Protein AF-A0A354T9B7-F1 (afdb_monomer_lite)

Foldseek 3Di:
DVVDPPPDPPPDCDPVNDLVQLVVLQVVLCVVVPPDDDDPVQCPDCSHSLDQDPDDLVVRVSNDDPVVSVVSVVVVVVVVVCQVPDPPRDDDDDDDDFDPDADFDFDADVPPPVRGDDTDALADDPVQDDGDHQDPTNCPVVRVVSVVPD

Secondary structure (DSSP, 8-state):
-TTS----TTS---TTTS-HHHHHHHHHHHHHSTT----HHHHTSTTSTTPPPS--HHHHGGGS-HHHHHHHHHHHHHHHHHHHH-TTSPPP-PPP---SS----EEEGGG-TTSEEEE--SB--TTTS---B--STTSHHHHHHHHH--

pLDDT: mean 84.7, std 12.65, range [42.5, 96.75]

Sequence (150 aa):
LEKYPEEVFGQLLDAKDLNPFIVHRFVAWLEKHPGVELNEAVLKQPDSPAFVPDEHIANIEMYFPTGVTTELWKSQGDVDRFLIKNSTATSHATVLVDRPLPSTPRVFNRGNPLTKGDAVPRQFLSLFGPQKPFTKGSGRLELAQAIIDP

Radius of gyration: 20.92 Å; chains: 1; bounding box: 36×57×50 Å

Structure (mmCIF, N/CA/C/O backbone):
data_AF-A0A354T9B7-F1
#
_entry.id   AF-A0A354T9B7-F1
#
loop_
_atom_site.group_PDB
_atom_site.id
_atom_site.type_symbol
_atom_site.label_atom_id
_atom_site.label_alt_id
_atom_site.label_comp_id
_atom_site.label_asym_id
_atom_site.label_entity_id
_atom_site.label_seq_id
_atom_site.pdbx_PDB_ins_code
_atom_site.Cartn_x
_atom_site.Cartn_y
_atom_site.Cartn_z
_atom_site.occupancy
_atom_site.B_iso_or_equiv
_atom_site.auth_seq_id
_atom_site.auth_comp_id
_atom_site.auth_asym_id
_atom_site.auth_atom_id
_atom_site.pdbx_PDB_model_num
ATOM 1 N N . LEU A 1 1 ? -1.075 31.903 -14.302 1.00 44.28 1 LEU A N 1
ATOM 2 C CA . LEU A 1 1 ? -0.705 31.134 -15.511 1.00 44.28 1 LEU A CA 1
ATOM 3 C C . LEU A 1 1 ? 0.797 31.212 -15.802 1.00 44.28 1 LEU A C 1
ATOM 5 O O . LEU A 1 1 ? 1.343 30.204 -16.195 1.00 44.28 1 LEU A O 1
ATOM 9 N N . GLU A 1 2 ? 1.503 32.303 -15.474 1.00 42.50 2 GLU A N 1
ATOM 10 C CA . GLU A 1 2 ? 2.982 3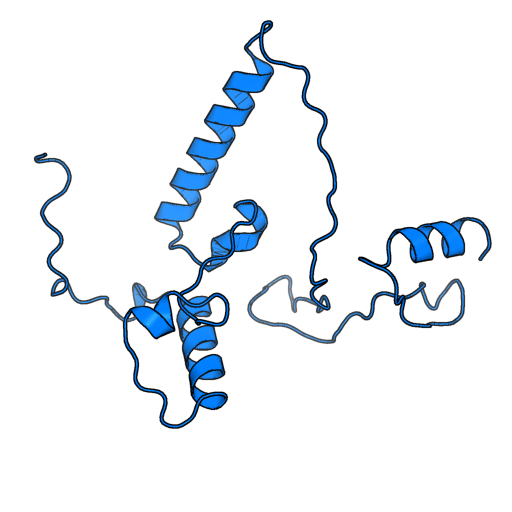2.383 -15.592 1.00 42.50 2 GLU A CA 1
ATOM 11 C C . GLU A 1 2 ? 3.787 31.475 -14.638 1.00 42.50 2 GLU A C 1
ATOM 13 O O . GLU A 1 2 ? 4.983 31.292 -14.828 1.00 42.50 2 GLU A O 1
ATOM 18 N N . LYS A 1 3 ? 3.164 30.904 -13.596 1.00 47.47 3 LYS A N 1
ATOM 19 C CA . LYS A 1 3 ? 3.863 30.091 -12.581 1.00 47.47 3 LYS A CA 1
ATOM 20 C C . LYS A 1 3 ? 4.163 28.651 -13.035 1.00 47.47 3 LYS A C 1
ATOM 22 O O . LYS A 1 3 ? 4.945 27.973 -12.380 1.00 47.47 3 LYS A O 1
ATOM 27 N N . TYR A 1 4 ? 3.559 28.199 -14.133 1.00 46.22 4 TYR A N 1
ATOM 28 C CA . TYR A 1 4 ? 3.755 26.860 -14.687 1.00 46.22 4 TYR A CA 1
ATOM 29 C C . TYR A 1 4 ? 3.890 27.003 -16.206 1.00 46.22 4 TYR A C 1
ATOM 31 O O . TYR A 1 4 ? 2.864 27.164 -16.871 1.00 46.22 4 TYR A O 1
ATOM 39 N N . PRO A 1 5 ? 5.116 27.058 -16.761 1.00 48.00 5 PRO A N 1
ATOM 40 C CA . PRO A 1 5 ? 5.281 27.044 -18.210 1.00 48.00 5 PRO A CA 1
ATOM 41 C C . PRO A 1 5 ? 4.629 25.776 -18.771 1.00 48.00 5 PRO A C 1
ATOM 43 O O . PRO A 1 5 ? 4.618 24.747 -18.099 1.00 48.00 5 PRO A O 1
ATOM 46 N N . GLU A 1 6 ? 4.052 25.857 -19.971 1.00 50.72 6 GLU A N 1
ATOM 47 C CA . GLU A 1 6 ? 3.506 24.690 -20.666 1.00 50.72 6 GLU A CA 1
ATOM 48 C C . GLU A 1 6 ? 4.625 23.652 -20.840 1.00 50.72 6 GLU A C 1
ATOM 50 O O . GLU A 1 6 ? 5.497 23.790 -21.700 1.00 50.72 6 GLU A O 1
ATOM 55 N N . GLU A 1 7 ? 4.653 22.642 -19.970 1.00 47.41 7 GLU A N 1
ATOM 56 C CA . GLU A 1 7 ? 5.591 21.530 -20.060 1.00 47.41 7 GLU A CA 1
ATOM 57 C C . GLU A 1 7 ? 5.244 20.720 -21.313 1.00 47.41 7 GLU A C 1
ATOM 59 O O . GLU A 1 7 ? 4.337 19.889 -21.337 1.00 47.41 7 GLU A O 1
ATOM 64 N N . VAL A 1 8 ? 5.950 21.001 -22.406 1.00 45.56 8 VAL A N 1
ATOM 65 C CA . VAL A 1 8 ? 5.926 20.158 -23.599 1.00 45.56 8 VAL A CA 1
ATOM 66 C C . VAL A 1 8 ? 6.660 18.859 -23.256 1.00 45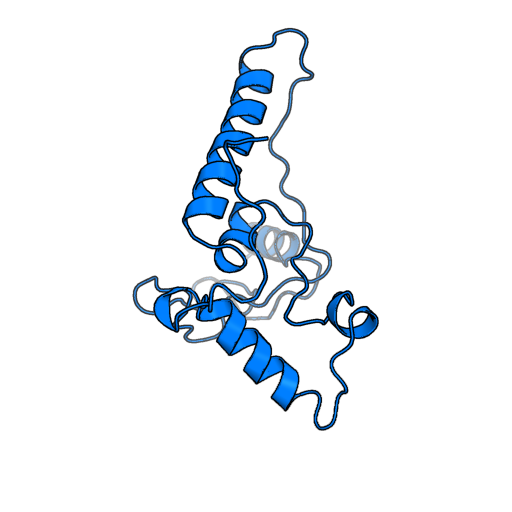.56 8 VAL A C 1
ATOM 68 O O . VAL A 1 8 ? 7.778 18.903 -22.744 1.00 45.56 8 VAL A O 1
ATOM 71 N N . PHE A 1 9 ? 6.078 17.709 -23.617 1.00 48.00 9 PHE A N 1
ATOM 72 C CA . PHE A 1 9 ? 6.617 16.342 -23.443 1.00 48.00 9 PHE A CA 1
ATOM 73 C C . PHE A 1 9 ? 8.086 16.132 -23.891 1.00 48.00 9 PHE A C 1
ATOM 75 O O . PHE A 1 9 ? 8.671 15.090 -23.612 1.00 48.00 9 PHE A O 1
ATOM 82 N N . GLY A 1 10 ? 8.679 17.092 -24.611 1.00 44.31 10 GLY A N 1
ATOM 83 C CA . GLY A 1 10 ? 10.069 17.087 -25.071 1.00 44.31 10 GLY A CA 1
ATOM 84 C C . GLY A 1 10 ? 11.103 17.614 -24.067 1.00 44.31 10 GLY A C 1
ATOM 85 O O . GLY A 1 10 ? 12.291 17.595 -24.387 1.00 44.31 10 GLY A O 1
ATOM 86 N N . GLN A 1 11 ? 10.708 18.065 -22.871 1.00 53.16 11 GLN A N 1
ATOM 87 C CA . GLN A 1 11 ? 11.643 18.233 -21.750 1.00 53.16 11 GLN A CA 1
ATOM 88 C C . GLN A 1 11 ? 11.976 16.841 -21.209 1.00 53.16 11 GLN A C 1
ATOM 90 O O . GLN A 1 11 ? 11.351 16.336 -20.284 1.00 53.16 11 GLN A O 1
ATOM 95 N N . LEU A 1 12 ? 12.884 16.188 -21.931 1.00 49.03 12 LEU A N 1
ATOM 96 C CA . LEU A 1 12 ? 13.307 14.805 -21.769 1.00 49.03 12 LEU A CA 1
ATOM 97 C C . LEU A 1 12 ? 13.485 14.453 -20.291 1.00 49.03 12 LEU A C 1
ATOM 99 O O . LEU A 1 12 ? 14.348 15.008 -19.620 1.00 49.03 12 LEU A O 1
ATOM 103 N N . LEU A 1 13 ? 12.667 13.508 -19.825 1.00 58.81 13 LEU A N 1
ATOM 104 C CA . LEU A 1 13 ? 12.896 12.768 -18.593 1.00 58.81 13 LEU A CA 1
ATOM 105 C C . LEU A 1 13 ? 14.332 12.233 -18.643 1.00 58.81 13 LEU A C 1
ATOM 107 O O . LEU A 1 13 ? 14.633 11.337 -19.440 1.00 58.81 13 LEU A O 1
ATOM 111 N N . ASP A 1 14 ? 15.230 12.777 -17.827 1.00 64.00 14 ASP A N 1
ATOM 112 C CA . ASP A 1 14 ? 16.537 12.166 -17.646 1.00 64.00 14 ASP A CA 1
ATOM 113 C C . ASP A 1 14 ? 16.331 10.819 -16.937 1.00 64.00 14 ASP A C 1
ATOM 115 O O . ASP A 1 14 ? 15.353 10.608 -16.218 1.00 64.00 14 ASP A O 1
ATOM 119 N N . ALA A 1 15 ? 17.281 9.888 -17.057 1.00 64.75 15 ALA A N 1
ATOM 120 C CA . ALA A 1 15 ? 17.192 8.603 -16.349 1.00 64.75 15 ALA A CA 1
ATOM 121 C C . ALA A 1 15 ? 16.995 8.765 -14.823 1.00 64.75 15 ALA A C 1
ATOM 123 O O . ALA A 1 15 ? 16.446 7.880 -14.172 1.00 64.75 15 ALA A O 1
ATOM 124 N N . LYS A 1 16 ? 17.421 9.904 -14.262 1.00 69.62 16 LYS A N 1
ATOM 125 C CA . LYS A 1 16 ? 17.236 10.283 -12.853 1.00 69.62 16 LYS A CA 1
ATOM 126 C C . LYS A 1 16 ? 15.786 10.657 -12.497 1.00 69.62 16 LYS A C 1
ATOM 128 O O . LYS A 1 16 ? 15.431 10.597 -11.325 1.00 69.62 16 LYS A O 1
ATOM 133 N N . ASP A 1 17 ? 14.978 11.038 -13.486 1.00 67.25 17 ASP A N 1
ATOM 134 C CA . ASP A 1 17 ? 13.579 11.451 -13.325 1.00 67.25 17 ASP A CA 1
ATOM 135 C C . ASP A 1 17 ? 12.625 10.246 -13.409 1.00 67.25 17 ASP A C 1
ATOM 137 O O . ASP A 1 17 ? 11.454 10.330 -13.033 1.00 67.25 17 ASP A O 1
ATOM 141 N N . LEU A 1 18 ? 13.127 9.089 -13.860 1.00 74.81 18 LEU A N 1
ATOM 142 C CA . LEU A 1 18 ? 12.383 7.837 -13.871 1.00 74.81 18 LEU A CA 1
ATOM 143 C C . LEU A 1 18 ? 12.272 7.261 -12.459 1.00 74.81 18 LEU A C 1
ATOM 145 O O . LEU A 1 18 ? 13.268 6.968 -11.801 1.00 74.81 18 LEU A O 1
ATOM 149 N N . ASN A 1 19 ? 11.041 7.004 -12.022 1.00 79.31 19 ASN A N 1
ATOM 150 C CA . ASN A 1 19 ? 10.787 6.271 -10.789 1.00 79.31 19 ASN A CA 1
ATOM 151 C C . ASN A 1 19 ? 11.099 4.770 -10.996 1.00 79.31 19 ASN A C 1
ATOM 153 O O . ASN A 1 19 ? 10.372 4.102 -11.744 1.00 79.31 19 ASN A O 1
ATOM 157 N N . PRO A 1 20 ? 12.114 4.194 -10.315 1.00 80.56 20 PRO A N 1
ATOM 158 C CA . PRO A 1 20 ? 12.514 2.802 -10.528 1.00 80.56 20 PRO A CA 1
ATOM 159 C C . PRO A 1 20 ? 11.394 1.800 -10.239 1.00 80.56 20 PRO A C 1
ATOM 161 O O . PRO A 1 20 ? 11.297 0.771 -10.906 1.00 80.56 20 PRO A O 1
ATOM 164 N N . PHE A 1 21 ? 10.517 2.099 -9.275 1.00 82.50 21 PHE A N 1
ATOM 165 C CA . PHE A 1 21 ? 9.373 1.246 -8.960 1.00 82.50 21 PHE A CA 1
ATOM 166 C C . PHE A 1 21 ? 8.423 1.124 -10.158 1.00 82.50 21 PHE A C 1
ATOM 168 O O . PHE A 1 21 ? 8.015 0.015 -10.511 1.00 82.50 21 PHE A O 1
ATOM 175 N N . ILE A 1 22 ? 8.121 2.247 -10.816 1.00 85.12 22 ILE A N 1
ATOM 176 C CA . ILE A 1 22 ? 7.270 2.280 -12.010 1.00 85.12 22 ILE A CA 1
ATOM 177 C C . ILE A 1 22 ? 7.947 1.556 -13.174 1.00 85.12 22 ILE A C 1
ATOM 179 O O . ILE A 1 22 ? 7.302 0.734 -13.821 1.00 85.12 22 ILE A O 1
ATOM 183 N N . VAL A 1 23 ? 9.247 1.773 -13.395 1.00 86.19 23 VAL A N 1
ATOM 184 C CA . VAL A 1 23 ? 9.998 1.085 -14.461 1.00 86.19 23 VAL A CA 1
ATOM 185 C C . VAL A 1 23 ? 9.966 -0.432 -14.267 1.00 86.19 23 VAL A C 1
ATOM 187 O O . VAL A 1 23 ? 9.583 -1.162 -15.181 1.00 86.19 23 VAL A O 1
ATOM 190 N N . HIS A 1 24 ? 10.296 -0.927 -13.071 1.00 86.25 24 HIS A N 1
ATOM 191 C CA . HIS A 1 24 ? 10.259 -2.364 -12.786 1.00 86.25 24 HIS A CA 1
ATOM 192 C C . HIS A 1 24 ? 8.851 -2.952 -12.922 1.00 86.25 24 HIS A C 1
ATOM 194 O O . HIS A 1 24 ? 8.697 -4.067 -13.422 1.00 86.25 24 HIS A O 1
ATOM 200 N N . ARG A 1 25 ? 7.817 -2.205 -12.515 1.00 86.88 25 ARG A N 1
A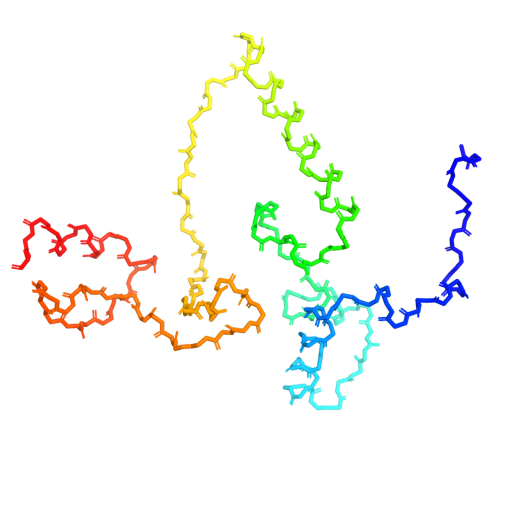TOM 201 C CA . ARG A 1 25 ? 6.418 -2.608 -12.697 1.00 86.88 25 ARG A CA 1
ATOM 202 C C . ARG A 1 25 ? 6.050 -2.710 -14.177 1.00 86.88 25 ARG A C 1
ATOM 204 O O . ARG A 1 25 ? 5.415 -3.689 -14.560 1.00 86.88 25 ARG A O 1
ATOM 211 N N . PHE A 1 26 ? 6.460 -1.741 -14.993 1.00 91.06 26 PHE A N 1
ATOM 212 C CA . PHE A 1 26 ? 6.246 -1.752 -16.440 1.00 91.06 26 PHE A CA 1
ATOM 213 C C . PHE A 1 26 ? 6.923 -2.950 -17.103 1.00 91.06 26 PHE A C 1
ATOM 215 O O . PHE A 1 26 ? 6.265 -3.677 -17.843 1.00 91.06 26 PHE A O 1
ATOM 222 N N . VAL A 1 27 ? 8.197 -3.203 -16.793 1.00 90.19 27 VAL A N 1
ATOM 223 C CA . VAL A 1 27 ? 8.940 -4.356 -17.330 1.00 90.19 27 VAL A CA 1
ATOM 224 C C . VAL A 1 27 ? 8.240 -5.669 -16.970 1.00 90.19 27 VAL A C 1
ATOM 226 O O . VAL A 1 27 ? 7.904 -6.447 -17.859 1.00 90.19 27 VAL A O 1
ATOM 229 N N . ALA A 1 28 ? 7.920 -5.878 -15.689 1.00 90.31 28 ALA A N 1
ATOM 230 C CA . ALA A 1 28 ? 7.242 -7.092 -15.232 1.00 90.31 28 ALA A CA 1
ATOM 231 C C . ALA A 1 28 ? 5.830 -7.260 -15.824 1.00 90.31 28 ALA A C 1
ATOM 233 O O . ALA A 1 28 ? 5.323 -8.379 -15.930 1.00 90.31 28 ALA A O 1
ATOM 234 N N . TRP A 1 29 ? 5.161 -6.158 -16.173 1.00 92.69 29 TRP A N 1
ATOM 235 C CA . TRP A 1 29 ? 3.873 -6.204 -16.855 1.00 92.69 29 TRP A CA 1
ATOM 236 C C . TRP A 1 29 ? 4.029 -6.587 -18.330 1.00 92.69 29 TRP A C 1
ATOM 238 O O . TRP A 1 29 ? 3.297 -7.458 -18.791 1.00 92.69 29 TRP A O 1
ATOM 248 N N . LEU A 1 30 ? 5.008 -6.021 -19.044 1.00 92.81 30 LEU A N 1
ATOM 249 C CA . LEU A 1 30 ? 5.290 -6.360 -20.446 1.00 92.81 30 LEU A CA 1
ATOM 250 C C . LEU A 1 30 ? 5.713 -7.825 -20.616 1.00 92.81 30 LEU A C 1
ATOM 252 O O . LEU A 1 30 ? 5.273 -8.479 -21.558 1.00 92.81 30 LEU A O 1
ATOM 256 N N . GLU A 1 31 ? 6.490 -8.374 -19.679 1.00 93.81 31 GLU A N 1
ATOM 257 C CA . GLU A 1 31 ? 6.850 -9.803 -19.666 1.00 93.81 31 GLU A CA 1
ATOM 258 C C . GLU A 1 31 ? 5.621 -10.724 -19.611 1.00 93.81 31 GLU A C 1
ATOM 260 O O . GLU A 1 31 ? 5.631 -11.818 -20.174 1.00 93.81 31 GLU A O 1
ATOM 265 N N . LYS A 1 32 ? 4.545 -10.281 -18.950 1.00 92.75 32 LYS A N 1
ATOM 266 C CA . LYS A 1 32 ? 3.281 -11.025 -18.848 1.00 92.75 32 LYS A CA 1
ATOM 267 C C . LYS A 1 32 ? 2.341 -10.797 -20.032 1.00 92.75 32 LYS A C 1
ATOM 269 O O . LYS A 1 32 ? 1.407 -11.575 -20.200 1.00 92.75 32 LYS A O 1
ATOM 274 N N . HIS A 1 33 ? 2.585 -9.765 -20.837 1.00 92.94 33 HIS A N 1
ATOM 275 C CA . HIS A 1 33 ? 1.736 -9.360 -21.959 1.00 92.94 33 HIS A CA 1
ATOM 276 C C . HIS A 1 33 ? 2.570 -9.219 -23.245 1.00 92.94 33 HIS A C 1
ATOM 278 O O . HIS A 1 33 ? 2.700 -8.120 -23.792 1.00 92.94 33 HIS A O 1
ATOM 284 N N . PRO A 1 34 ? 3.172 -10.316 -23.743 1.00 93.56 34 PRO A N 1
ATOM 285 C CA . PRO A 1 34 ? 4.009 -10.258 -24.934 1.00 93.56 34 PRO A CA 1
ATOM 286 C C . PRO A 1 34 ? 3.191 -9.822 -26.157 1.00 93.56 34 PRO A C 1
ATOM 288 O O . PRO A 1 34 ? 2.106 -10.341 -26.410 1.00 93.56 34 PRO A O 1
ATOM 291 N N . GLY A 1 35 ? 3.728 -8.875 -26.932 1.00 92.06 35 GLY A N 1
ATOM 292 C CA . GLY A 1 35 ? 3.083 -8.370 -28.150 1.00 92.06 35 GLY A CA 1
ATOM 293 C C . GLY A 1 35 ? 1.904 -7.422 -27.912 1.00 92.06 35 GLY A C 1
ATOM 294 O O . GLY A 1 35 ? 1.195 -7.105 -28.863 1.00 92.06 35 GLY A O 1
ATOM 295 N N . VAL A 1 36 ? 1.686 -6.967 -26.673 1.00 91.94 36 VAL A N 1
ATOM 296 C CA . VAL A 1 36 ? 0.654 -5.969 -26.376 1.00 91.94 36 VAL A CA 1
ATOM 297 C C . VAL A 1 36 ? 0.962 -4.639 -27.064 1.00 91.94 36 VAL A C 1
ATOM 299 O O . VAL A 1 36 ? 2.082 -4.131 -27.008 1.00 91.94 36 VAL A O 1
ATOM 302 N N . GLU A 1 37 ? -0.049 -4.058 -27.701 1.00 92.19 37 GLU A N 1
ATOM 303 C CA . GLU A 1 37 ? 0.026 -2.702 -28.231 1.00 92.19 37 GLU A CA 1
ATOM 304 C C . GLU A 1 37 ? -0.290 -1.700 -27.113 1.00 92.19 37 GLU A C 1
ATOM 306 O O . GLU A 1 37 ? -1.354 -1.747 -26.492 1.00 92.19 37 GLU A O 1
ATOM 311 N N . LEU A 1 38 ? 0.646 -0.789 -26.839 1.00 89.06 38 LEU A N 1
ATOM 312 C CA . LEU A 1 38 ? 0.458 0.253 -25.834 1.00 89.06 38 LEU A CA 1
ATOM 313 C C . LEU A 1 38 ? -0.418 1.370 -26.405 1.00 89.06 38 LEU A C 1
ATOM 315 O O . LEU A 1 38 ? 0.036 2.184 -27.204 1.00 89.06 38 LEU A O 1
ATOM 319 N N . ASN A 1 39 ? -1.667 1.429 -25.951 1.00 91.19 39 ASN A N 1
ATOM 320 C CA . ASN A 1 39 ? -2.585 2.526 -26.237 1.00 91.19 39 ASN A CA 1
ATOM 321 C C . ASN A 1 39 ? -3.229 3.053 -24.945 1.00 91.19 39 ASN A C 1
ATOM 323 O O . ASN A 1 39 ? -3.143 2.438 -23.881 1.00 91.19 39 ASN A O 1
ATOM 327 N N . GLU A 1 40 ? -3.879 4.213 -25.028 1.00 88.75 40 GLU A N 1
ATOM 328 C CA . GLU A 1 40 ? -4.474 4.876 -23.863 1.00 88.75 40 GLU A CA 1
ATOM 329 C C . GLU A 1 40 ? -5.549 4.017 -23.176 1.00 88.75 40 GLU A C 1
ATOM 331 O O . GLU A 1 40 ? -5.646 4.006 -21.949 1.00 88.75 40 GLU A O 1
ATOM 336 N N . ALA A 1 41 ? -6.328 3.258 -23.953 1.00 90.50 41 ALA A N 1
ATOM 337 C CA . ALA A 1 41 ? -7.370 2.388 -23.418 1.00 90.50 41 ALA A CA 1
ATOM 338 C C . ALA A 1 41 ? -6.783 1.252 -22.568 1.00 90.50 41 ALA A C 1
ATOM 340 O O . ALA A 1 41 ? -7.328 0.958 -21.504 1.00 90.50 41 ALA A O 1
ATOM 341 N N . VAL A 1 42 ? -5.666 0.660 -23.005 1.00 90.56 42 VAL A N 1
ATOM 342 C CA . VAL A 1 42 ? -4.903 -0.350 -22.257 1.00 90.56 42 VAL A CA 1
ATOM 343 C C . VAL A 1 42 ? -4.280 0.273 -21.011 1.00 90.56 42 VAL A C 1
ATOM 345 O O . VAL A 1 42 ? -4.413 -0.271 -19.918 1.00 90.56 42 VAL A O 1
ATOM 348 N N . LEU A 1 43 ? -3.660 1.449 -21.138 1.00 89.25 43 LEU A N 1
ATOM 349 C CA . LEU A 1 43 ? -2.979 2.096 -20.015 1.00 89.25 43 LEU A CA 1
ATOM 350 C C . LEU A 1 43 ? -3.927 2.540 -18.890 1.00 89.25 43 LEU A C 1
ATOM 352 O O . LEU A 1 43 ? -3.481 2.656 -17.747 1.00 89.25 43 LEU A O 1
ATOM 356 N N . LYS A 1 44 ? -5.213 2.748 -19.189 1.00 88.50 44 LYS A N 1
ATOM 357 C CA . LYS A 1 44 ? -6.259 3.089 -18.212 1.00 88.50 44 LYS A CA 1
ATOM 358 C C . LYS A 1 44 ? -6.870 1.883 -17.492 1.00 88.50 44 LYS A C 1
ATOM 360 O O . LYS A 1 44 ? -7.633 2.087 -16.549 1.00 88.50 44 LYS A O 1
ATOM 365 N N . GLN A 1 45 ? -6.576 0.652 -17.913 1.00 89.81 45 GLN A N 1
ATOM 366 C CA . GLN A 1 45 ? -7.142 -0.532 -17.262 1.00 89.81 45 GLN A CA 1
ATOM 367 C C . GLN A 1 45 ? -6.558 -0.741 -15.854 1.00 89.81 45 GLN A C 1
ATOM 369 O O . GLN A 1 45 ? -5.389 -0.433 -15.634 1.00 89.81 45 GLN A O 1
ATOM 374 N N . PRO A 1 46 ? -7.318 -1.297 -14.890 1.00 86.38 46 PRO A N 1
ATOM 375 C CA . PRO A 1 46 ? -6.826 -1.525 -13.525 1.00 86.38 46 PRO A CA 1
ATOM 376 C C . PRO A 1 46 ? -5.583 -2.424 -13.410 1.00 86.38 46 PRO A C 1
ATOM 378 O O . PRO A 1 46 ? -4.842 -2.342 -12.429 1.00 86.38 46 PRO A O 1
ATOM 381 N N . ASP A 1 47 ? -5.352 -3.298 -14.389 1.00 84.50 47 ASP A N 1
ATOM 382 C CA . ASP A 1 47 ? -4.191 -4.190 -14.470 1.00 84.50 47 ASP A CA 1
ATOM 383 C C . ASP A 1 47 ? -2.961 -3.533 -15.121 1.00 84.50 47 ASP A C 1
ATOM 385 O O . ASP A 1 47 ? -1.872 -4.111 -15.100 1.00 84.50 47 ASP A O 1
ATOM 389 N N . SER A 1 48 ? -3.112 -2.317 -15.649 1.00 89.88 48 SER A N 1
ATOM 390 C CA . SER A 1 48 ? -2.051 -1.541 -16.281 1.00 89.88 48 SER A CA 1
ATOM 391 C C . SER A 1 48 ? -0.914 -1.199 -15.309 1.00 89.88 48 SER A C 1
ATOM 393 O O . SER A 1 48 ? -1.127 -0.919 -14.117 1.00 89.88 48 SER A O 1
ATOM 395 N N . PRO A 1 49 ? 0.331 -1.125 -15.806 1.00 88.19 49 PRO A N 1
ATOM 396 C CA . PRO A 1 49 ? 1.455 -0.662 -15.013 1.00 88.19 49 PRO A CA 1
ATOM 397 C C . PRO A 1 49 ? 1.396 0.850 -14.732 1.00 88.19 49 PRO A C 1
ATOM 399 O O . PRO A 1 49 ? 2.047 1.293 -13.789 1.00 88.19 49 PRO A O 1
ATOM 402 N N . ALA A 1 50 ? 0.593 1.613 -15.485 1.00 87.88 50 ALA A N 1
ATOM 403 C CA . ALA A 1 50 ? 0.350 3.044 -15.277 1.00 87.88 50 ALA A CA 1
ATOM 404 C C . ALA A 1 50 ? -0.836 3.343 -14.343 1.00 87.88 50 ALA A C 1
ATOM 406 O O . ALA A 1 50 ? -1.031 4.491 -13.946 1.00 87.88 50 ALA A O 1
ATOM 407 N N . PHE A 1 51 ? -1.638 2.334 -13.992 1.00 88.75 51 PHE A N 1
ATOM 408 C CA . PHE A 1 51 ? -2.786 2.524 -13.116 1.00 88.75 51 PHE A CA 1
ATOM 409 C C . PHE A 1 51 ? -2.337 2.744 -11.668 1.00 88.75 51 PHE A C 1
ATOM 411 O O . PHE A 1 51 ? -1.659 1.894 -11.075 1.00 88.75 51 PHE A O 1
ATOM 418 N N . VAL A 1 52 ? -2.741 3.879 -11.094 1.00 88.81 52 VAL A N 1
ATOM 419 C CA . VAL A 1 52 ? -2.585 4.171 -9.667 1.00 88.81 52 VAL A CA 1
ATOM 420 C C . VAL A 1 52 ? -3.868 3.751 -8.948 1.00 88.81 52 VAL A C 1
ATOM 422 O O . VAL A 1 52 ? -4.932 4.274 -9.278 1.00 88.81 52 VAL A O 1
ATOM 425 N N . PRO A 1 53 ? -3.804 2.813 -7.987 1.00 86.75 53 PRO A N 1
ATOM 426 C CA . PRO A 1 53 ? -4.975 2.403 -7.223 1.00 86.75 53 PRO A CA 1
ATOM 427 C C . PRO A 1 53 ? -5.588 3.560 -6.432 1.00 86.75 53 PRO A C 1
ATOM 429 O O . PRO A 1 53 ? -4.862 4.384 -5.877 1.00 86.75 53 PRO A O 1
ATOM 432 N N . ASP A 1 54 ? -6.916 3.561 -6.317 1.00 87.31 54 ASP A N 1
ATOM 433 C CA . ASP A 1 54 ? -7.650 4.437 -5.400 1.00 87.31 54 ASP A CA 1
ATOM 434 C C . ASP A 1 54 ? -7.491 3.928 -3.957 1.00 87.31 54 ASP A C 1
ATOM 436 O O . ASP A 1 54 ? -8.336 3.227 -3.398 1.00 87.31 54 ASP A O 1
ATOM 440 N N . GLU A 1 55 ? -6.317 4.184 -3.385 1.00 86.75 55 GLU A N 1
ATOM 441 C CA . GLU A 1 55 ? -5.962 3.837 -2.014 1.00 86.75 55 GLU A CA 1
ATOM 442 C C . GLU A 1 55 ? -5.415 5.070 -1.283 1.00 86.75 55 GLU A C 1
ATOM 444 O O . GLU A 1 55 ? -4.944 6.031 -1.886 1.00 86.75 55 GLU A O 1
ATOM 449 N N . HIS A 1 56 ? -5.427 5.027 0.051 1.00 88.00 56 HIS A N 1
ATOM 450 C CA . HIS A 1 56 ? -4.815 6.071 0.874 1.00 88.00 56 HIS A CA 1
ATOM 451 C C . HIS A 1 56 ? -3.355 6.331 0.463 1.00 88.00 56 HIS A C 1
ATOM 453 O O . HIS A 1 56 ? -2.620 5.371 0.219 1.00 88.00 56 HIS A O 1
ATOM 459 N N . ILE A 1 57 ? -2.918 7.600 0.476 1.00 90.19 57 ILE A N 1
ATOM 460 C CA . ILE A 1 57 ? -1.585 8.039 0.020 1.00 90.19 57 ILE A CA 1
ATOM 461 C C . ILE A 1 57 ? -0.447 7.159 0.554 1.00 90.19 57 ILE A C 1
ATOM 463 O O . ILE A 1 57 ? 0.395 6.728 -0.225 1.00 90.19 57 ILE A O 1
ATOM 467 N N . ALA A 1 58 ? -0.490 6.783 1.836 1.00 87.94 58 ALA A N 1
ATOM 468 C CA . ALA A 1 58 ? 0.487 5.896 2.483 1.00 87.94 58 ALA A CA 1
ATOM 469 C C . ALA A 1 58 ? 0.710 4.539 1.774 1.00 87.94 58 ALA A C 1
ATOM 471 O O . ALA A 1 58 ? 1.723 3.882 1.996 1.00 87.94 58 ALA A O 1
ATOM 472 N N . ASN A 1 59 ? -0.233 4.092 0.939 1.00 86.62 59 ASN A N 1
ATOM 473 C CA . ASN A 1 59 ? -0.138 2.849 0.173 1.00 86.62 59 ASN A CA 1
ATOM 474 C C . ASN A 1 59 ? 0.306 3.056 -1.284 1.00 86.62 59 ASN A C 1
ATOM 476 O O . ASN A 1 59 ? 0.662 2.082 -1.952 1.00 86.62 59 ASN A O 1
ATOM 480 N N . ILE A 1 60 ? 0.276 4.293 -1.785 1.00 89.31 60 ILE A N 1
ATOM 481 C CA . ILE A 1 60 ? 0.521 4.626 -3.196 1.00 89.31 60 ILE A CA 1
ATOM 482 C C . ILE A 1 60 ? 1.655 5.640 -3.397 1.00 89.31 60 ILE A C 1
ATOM 484 O O . ILE A 1 60 ? 1.890 6.081 -4.516 1.00 89.31 60 ILE A O 1
ATOM 488 N N . GLU A 1 61 ? 2.429 5.960 -2.360 1.00 89.75 61 GLU A N 1
ATOM 489 C CA . GLU A 1 61 ? 3.561 6.898 -2.455 1.00 89.75 61 GLU A CA 1
ATOM 490 C C . GLU A 1 61 ? 4.570 6.520 -3.544 1.00 89.75 61 GLU A C 1
ATOM 492 O O . GLU A 1 61 ? 5.080 7.384 -4.250 1.00 89.75 61 GLU A O 1
ATOM 497 N N . MET A 1 62 ? 4.832 5.219 -3.718 1.00 87.31 62 MET A N 1
ATOM 498 C CA . MET A 1 62 ? 5.795 4.720 -4.708 1.00 87.31 62 MET A CA 1
ATOM 499 C C . MET A 1 62 ? 5.352 4.940 -6.154 1.00 87.31 62 MET A C 1
ATOM 501 O O . MET A 1 62 ? 6.155 4.730 -7.061 1.00 87.31 62 MET A O 1
ATOM 505 N N . TYR A 1 63 ? 4.101 5.341 -6.385 1.00 87.44 63 TYR A N 1
ATOM 506 C CA . TYR A 1 63 ? 3.596 5.646 -7.720 1.00 87.44 63 TYR A CA 1
ATOM 507 C C . TYR A 1 63 ? 3.906 7.080 -8.150 1.00 87.44 63 TYR A C 1
ATOM 509 O O . TYR A 1 63 ? 3.775 7.399 -9.330 1.00 87.44 63 TYR A O 1
ATOM 517 N N . PHE A 1 64 ? 4.350 7.930 -7.225 1.00 87.44 64 PHE A N 1
ATOM 518 C CA . PHE A 1 64 ? 4.563 9.347 -7.473 1.00 87.44 64 PHE A CA 1
ATOM 519 C C . PHE A 1 64 ? 6.022 9.755 -7.236 1.00 87.44 64 PHE A C 1
ATOM 521 O O . PHE A 1 64 ? 6.724 9.139 -6.432 1.00 87.44 64 PHE A O 1
ATOM 528 N N . PRO A 1 65 ? 6.508 10.806 -7.918 1.00 85.12 65 PRO A N 1
ATOM 529 C CA . PRO A 1 65 ? 7.766 11.447 -7.559 1.00 85.12 65 PRO A CA 1
ATOM 530 C C . PRO A 1 65 ? 7.717 12.024 -6.138 1.00 85.12 65 PRO A C 1
ATOM 532 O O . PRO A 1 65 ? 6.676 12.500 -5.686 1.00 85.12 65 PRO A O 1
ATOM 535 N N . THR A 1 66 ? 8.866 12.089 -5.462 1.00 84.94 66 THR A N 1
ATOM 536 C CA . THR A 1 66 ? 8.980 12.587 -4.077 1.00 84.94 66 THR A CA 1
ATOM 537 C C . THR A 1 66 ? 8.349 13.967 -3.863 1.00 84.94 66 THR A C 1
ATOM 539 O O . THR A 1 66 ? 7.712 14.204 -2.834 1.00 84.94 66 THR A O 1
ATOM 542 N N . GLY A 1 67 ? 8.493 14.882 -4.830 1.00 87.12 67 GLY A N 1
ATOM 543 C CA . GLY A 1 67 ? 7.882 16.213 -4.762 1.00 87.12 67 GLY A CA 1
ATOM 544 C C . GLY A 1 67 ? 6.353 16.153 -4.723 1.00 87.12 67 GLY A C 1
ATOM 545 O O . GLY A 1 67 ? 5.735 16.805 -3.888 1.00 87.12 67 GLY A O 1
ATOM 546 N N . VAL A 1 68 ? 5.750 15.295 -5.549 1.00 89.75 68 VAL A N 1
ATOM 547 C CA . VAL A 1 68 ? 4.297 15.072 -5.570 1.00 89.75 68 VAL A CA 1
ATOM 548 C C . VAL A 1 68 ? 3.837 14.436 -4.260 1.00 89.75 68 VAL A C 1
ATOM 550 O O . VAL A 1 68 ? 2.902 14.936 -3.643 1.00 89.75 68 VAL A O 1
ATOM 553 N N . THR A 1 69 ? 4.533 13.403 -3.774 1.00 91.06 69 THR A N 1
ATOM 554 C CA . THR A 1 69 ? 4.231 12.763 -2.480 1.00 91.06 69 THR A CA 1
ATOM 555 C C . THR A 1 69 ? 4.269 13.764 -1.322 1.00 91.06 69 THR A C 1
ATOM 557 O O . THR A 1 69 ? 3.416 13.722 -0.438 1.00 91.06 69 THR A O 1
ATOM 560 N N . THR A 1 70 ? 5.210 14.712 -1.345 1.00 93.81 70 THR A N 1
ATOM 561 C CA . THR A 1 70 ? 5.305 15.780 -0.337 1.00 93.81 70 THR A CA 1
ATOM 562 C C . THR A 1 70 ? 4.070 16.683 -0.348 1.00 93.81 70 THR A C 1
ATOM 564 O O . THR A 1 70 ? 3.508 16.969 0.710 1.00 93.81 70 THR A O 1
ATOM 567 N N . GLU A 1 71 ? 3.623 17.121 -1.526 1.00 95.00 71 GLU A N 1
ATOM 568 C CA . GLU A 1 71 ? 2.432 17.971 -1.649 1.00 95.00 71 GLU A CA 1
ATOM 569 C C . GLU A 1 71 ? 1.135 17.216 -1.324 1.00 95.00 71 GLU A C 1
ATOM 571 O O . GLU A 1 71 ? 0.236 17.769 -0.684 1.00 95.00 71 GLU A O 1
ATOM 576 N N . LEU A 1 72 ? 1.046 15.933 -1.683 1.00 94.50 72 LEU A N 1
ATOM 577 C CA . LEU A 1 72 ? -0.087 15.084 -1.316 1.00 94.50 72 LEU A CA 1
ATOM 578 C C . LEU A 1 72 ? -0.186 14.912 0.212 1.00 94.50 72 LEU A C 1
ATOM 580 O O . LEU A 1 72 ? -1.273 15.058 0.769 1.00 94.50 72 LEU A O 1
ATOM 584 N N . TRP A 1 73 ? 0.934 14.693 0.914 1.00 96.25 73 TRP A N 1
ATOM 585 C CA . TRP A 1 73 ? 0.941 14.621 2.382 1.00 96.25 73 TRP A CA 1
ATOM 586 C C . TRP A 1 73 ? 0.561 15.943 3.051 1.00 96.25 73 TRP A C 1
ATOM 588 O O . TRP A 1 73 ? -0.157 15.932 4.052 1.00 96.25 73 TRP A O 1
ATOM 598 N N . LYS A 1 74 ? 0.996 17.086 2.503 1.00 96.75 74 LYS A N 1
ATOM 599 C CA . LYS A 1 74 ? 0.539 18.406 2.975 1.00 96.75 74 LYS A CA 1
ATOM 600 C C . LYS A 1 74 ? -0.974 18.550 2.827 1.00 96.75 74 LYS A C 1
ATOM 602 O O . LYS A 1 74 ? -1.641 18.898 3.795 1.00 96.75 74 LYS A O 1
ATOM 607 N N . SER A 1 75 ? -1.499 18.205 1.652 1.00 95.31 75 SER A N 1
ATOM 608 C CA . SER A 1 75 ? -2.935 18.267 1.352 1.00 95.31 75 SER A CA 1
ATOM 609 C C . SER A 1 75 ? -3.747 17.379 2.301 1.00 95.31 75 SER A C 1
ATOM 611 O O . SER A 1 75 ? -4.752 17.825 2.853 1.00 95.31 75 SER A O 1
ATOM 613 N N . GLN A 1 76 ? -3.279 16.152 2.559 1.00 94.06 76 GLN A N 1
ATOM 614 C CA . GLN A 1 76 ? -3.885 15.257 3.548 1.00 94.06 76 GLN A CA 1
ATOM 615 C C . GLN A 1 76 ? -3.865 15.879 4.952 1.00 94.06 76 GLN A C 1
ATOM 617 O O . GLN A 1 76 ? -4.886 15.916 5.635 1.00 94.06 76 GLN A O 1
ATOM 622 N N . GLY A 1 77 ? -2.723 16.432 5.365 1.00 94.31 77 GLY A N 1
ATOM 623 C CA . GLY A 1 77 ? -2.586 17.088 6.663 1.00 94.31 77 GLY A CA 1
ATOM 624 C C . GLY A 1 77 ? -3.486 18.316 6.828 1.00 94.31 77 GLY A C 1
ATOM 625 O O . GLY A 1 77 ? -3.927 18.602 7.942 1.00 94.31 77 GLY A O 1
ATOM 626 N N . ASP A 1 78 ? -3.783 19.040 5.750 1.00 95.19 78 ASP A N 1
ATOM 627 C CA . ASP A 1 78 ? -4.719 20.166 5.775 1.00 95.19 78 ASP A CA 1
ATOM 628 C C . ASP A 1 78 ? -6.168 19.701 5.959 1.00 95.19 78 ASP A C 1
ATOM 630 O O . ASP A 1 78 ? -6.894 20.302 6.759 1.00 95.19 78 ASP A O 1
ATOM 634 N N . VAL A 1 79 ? -6.563 18.594 5.317 1.00 91.00 79 VAL A N 1
ATOM 635 C CA . VAL A 1 79 ? -7.861 17.938 5.557 1.00 91.00 79 VAL A CA 1
ATOM 636 C C . VAL A 1 79 ? -7.971 17.494 7.015 1.00 91.00 79 VAL A C 1
ATOM 638 O O . VAL A 1 79 ? -8.924 17.870 7.699 1.00 91.00 79 VAL A O 1
ATOM 641 N N . ASP A 1 80 ? -6.974 16.774 7.529 1.00 90.88 80 ASP A N 1
ATOM 642 C CA . ASP A 1 80 ? -6.981 16.277 8.909 1.00 90.88 80 ASP A CA 1
ATOM 643 C C . ASP A 1 80 ? -7.071 17.433 9.915 1.00 90.88 80 ASP A C 1
ATOM 645 O O . ASP A 1 80 ? -7.860 17.415 10.864 1.00 90.88 80 ASP A O 1
ATOM 649 N N . ARG A 1 81 ? -6.296 18.499 9.689 1.00 92.25 81 ARG A N 1
ATOM 650 C CA . ARG A 1 81 ? -6.292 19.687 10.550 1.00 92.25 81 ARG A CA 1
ATOM 651 C C . ARG A 1 81 ? -7.621 20.434 10.501 1.00 92.25 81 ARG A C 1
ATOM 653 O O . ARG A 1 81 ? -8.035 20.968 11.533 1.00 92.25 81 ARG A O 1
ATOM 660 N N . PHE A 1 82 ? -8.272 20.489 9.341 1.00 91.31 82 PHE A N 1
ATOM 661 C CA . PHE A 1 82 ? -9.613 21.050 9.209 1.00 91.31 82 PHE A CA 1
ATOM 662 C C . PHE A 1 82 ? -10.626 20.246 10.030 1.00 91.31 82 PHE A C 1
ATOM 664 O O . PHE A 1 82 ? -11.346 20.837 10.836 1.00 91.31 82 PHE A O 1
ATOM 671 N N . LEU A 1 83 ? -10.626 18.915 9.895 1.00 89.38 83 LEU A N 1
ATOM 672 C CA . LEU A 1 83 ? -11.522 18.029 10.645 1.00 89.38 83 LEU A CA 1
ATOM 673 C C . LEU A 1 83 ? -11.327 18.160 12.162 1.00 89.38 83 LEU A C 1
ATOM 675 O O . LEU A 1 83 ? -12.305 18.231 12.898 1.00 89.38 83 LEU A O 1
ATOM 679 N N . ILE A 1 84 ? -10.079 18.253 12.631 1.00 88.69 84 ILE A N 1
ATOM 680 C CA . ILE A 1 84 ? -9.759 18.387 14.064 1.00 88.69 84 ILE A CA 1
ATOM 681 C C . ILE A 1 84 ? -10.197 19.745 14.631 1.00 88.69 84 ILE A C 1
ATOM 683 O O . ILE A 1 84 ? -10.666 19.821 15.765 1.00 88.69 84 ILE A O 1
ATOM 687 N N . LYS A 1 85 ? -9.996 20.838 13.884 1.00 90.25 85 LYS A N 1
ATOM 688 C CA . LYS A 1 85 ? -10.245 22.202 14.386 1.00 90.25 85 LYS A CA 1
ATOM 689 C C . LYS A 1 85 ? -11.700 22.644 14.267 1.00 90.25 85 LYS A C 1
ATOM 691 O O . LYS A 1 85 ? -12.093 23.594 14.943 1.00 90.25 85 LYS A O 1
ATOM 696 N N . ASN A 1 86 ? -12.477 22.023 13.388 1.00 88.44 86 ASN A N 1
ATOM 697 C CA . ASN A 1 86 ? -13.841 22.444 13.127 1.00 88.44 86 ASN A CA 1
ATOM 698 C C . ASN A 1 86 ? -14.821 21.711 14.052 1.00 88.44 86 ASN A C 1
ATOM 700 O O . ASN A 1 86 ? -15.144 20.551 13.831 1.00 88.44 86 ASN A O 1
ATOM 704 N N . SER A 1 87 ? -15.352 22.412 15.056 1.00 81.19 87 SER A N 1
ATOM 705 C CA . SER A 1 87 ? -16.322 21.851 16.010 1.00 81.19 87 SER A CA 1
ATOM 706 C C . SER A 1 87 ? -17.659 21.440 15.383 1.00 81.19 87 SER A C 1
ATOM 708 O O . SER A 1 87 ? -18.428 20.725 16.019 1.00 81.19 87 SER A O 1
ATOM 710 N N . THR A 1 88 ? -17.942 21.886 14.155 1.00 86.69 88 THR A N 1
ATOM 711 C CA . THR A 1 88 ? -19.120 21.462 13.379 1.00 86.69 88 THR A CA 1
ATOM 712 C C . THR A 1 88 ? -18.835 20.272 12.462 1.00 86.69 88 THR A C 1
ATOM 714 O O . THR A 1 88 ? -19.770 19.722 11.879 1.00 86.69 88 THR A O 1
ATOM 717 N N . ALA A 1 89 ? -17.571 19.850 12.327 1.00 81.75 89 ALA A N 1
ATOM 718 C CA . ALA A 1 89 ? -17.247 18.619 11.621 1.00 81.75 89 ALA A CA 1
ATOM 719 C C . ALA A 1 89 ? -17.827 17.418 12.378 1.00 81.75 89 ALA A C 1
ATOM 721 O O . ALA A 1 89 ? -17.860 17.377 13.609 1.00 81.75 89 ALA A O 1
ATOM 722 N N . THR A 1 90 ? -18.294 16.423 11.626 1.00 83.31 90 THR A N 1
ATOM 723 C CA . THR A 1 90 ? -18.756 15.166 12.218 1.00 83.31 90 THR A CA 1
ATOM 724 C C . THR A 1 90 ? -17.583 14.494 12.926 1.00 83.31 90 THR A C 1
ATOM 726 O O . THR A 1 9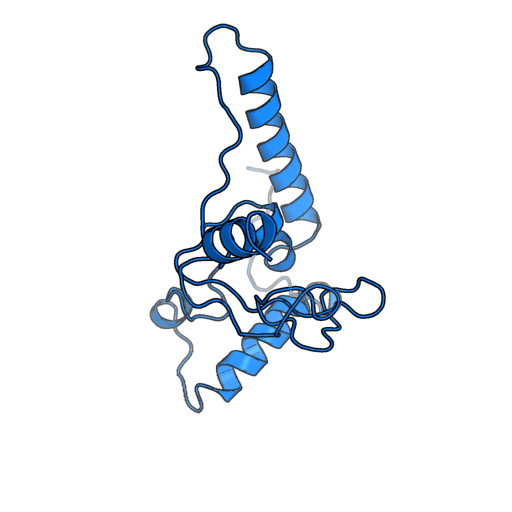0 ? -16.467 14.499 12.417 1.00 83.31 90 THR A O 1
ATOM 729 N N . SER A 1 91 ? -17.807 13.911 14.105 1.00 80.75 91 SER A N 1
ATOM 730 C CA . SER A 1 91 ? -16.760 13.132 14.766 1.00 80.75 91 SER A CA 1
ATOM 731 C C . SER A 1 91 ? -16.351 11.960 13.874 1.00 80.75 91 SER A C 1
ATOM 733 O O . SER A 1 91 ? -17.167 11.097 13.555 1.00 80.75 91 SER A O 1
ATOM 735 N N . HIS A 1 92 ? -15.084 11.933 13.474 1.00 79.69 92 HIS A N 1
ATOM 736 C CA . HIS A 1 92 ? -14.514 10.849 12.687 1.00 79.69 92 HIS A CA 1
ATOM 737 C C . HIS A 1 92 ? -13.764 9.885 13.607 1.00 79.69 92 HIS A C 1
ATOM 739 O O . HIS A 1 92 ? -12.987 10.304 14.463 1.00 79.69 92 HIS A O 1
ATOM 745 N N . ALA A 1 93 ? -13.984 8.588 13.414 1.00 82.06 93 ALA A N 1
ATOM 746 C CA . ALA A 1 93 ? -13.149 7.540 13.981 1.00 82.06 93 ALA A CA 1
ATOM 747 C C . ALA A 1 93 ? -12.328 6.911 12.856 1.00 82.06 93 ALA A C 1
ATOM 749 O O . ALA A 1 93 ? -12.852 6.667 11.766 1.00 82.06 93 ALA A O 1
ATOM 750 N N . THR A 1 94 ? -11.053 6.622 13.117 1.00 82.06 94 THR A N 1
ATOM 751 C CA . THR A 1 94 ? -10.239 5.851 12.177 1.00 82.06 94 THR A CA 1
ATOM 752 C C . THR A 1 94 ? -10.828 4.452 12.056 1.00 82.06 94 THR A C 1
ATOM 754 O O . THR A 1 94 ? -10.875 3.703 13.032 1.00 82.06 94 THR A O 1
ATOM 757 N N . VAL A 1 95 ? -11.272 4.096 10.854 1.00 84.25 95 VAL A N 1
ATOM 758 C CA . VAL A 1 95 ? -11.765 2.754 10.544 1.00 84.25 95 VAL A CA 1
ATOM 759 C C . VAL A 1 95 ? -10.690 1.962 9.812 1.00 84.25 95 VAL A C 1
ATOM 761 O O . VAL A 1 95 ? -10.013 2.477 8.924 1.00 84.25 95 VAL A O 1
ATOM 764 N N . LEU A 1 96 ? -10.532 0.693 10.183 1.00 83.00 96 LEU A N 1
ATOM 765 C CA . LEU A 1 96 ? -9.708 -0.254 9.441 1.00 83.00 96 LEU A CA 1
ATOM 766 C C . LEU A 1 96 ? -10.613 -1.050 8.502 1.00 83.00 96 LEU A C 1
ATOM 768 O O . LEU A 1 96 ? -11.486 -1.781 8.963 1.00 83.00 96 LEU A O 1
ATOM 772 N N . VAL A 1 97 ? -10.387 -0.921 7.196 1.00 84.50 97 VAL A N 1
ATOM 773 C CA . VAL A 1 97 ? -11.174 -1.607 6.162 1.00 84.50 97 VAL A CA 1
ATOM 774 C C . VAL A 1 97 ? -10.312 -2.661 5.471 1.00 84.50 97 VAL A C 1
ATOM 776 O O . VAL A 1 97 ? -9.154 -2.415 5.125 1.00 84.50 97 VAL A O 1
ATOM 779 N N . ASP A 1 98 ? -10.861 -3.861 5.288 1.00 85.69 98 ASP A N 1
ATOM 780 C CA . ASP A 1 98 ? -10.217 -4.928 4.520 1.00 85.69 98 ASP A CA 1
ATOM 781 C C . ASP A 1 98 ? -10.164 -4.547 3.045 1.00 85.69 98 ASP A C 1
ATOM 783 O O . ASP A 1 98 ? -11.162 -4.132 2.457 1.00 85.69 98 ASP A O 1
ATOM 787 N N . ARG A 1 99 ? -9.004 -4.751 2.417 1.00 81.06 99 ARG A N 1
ATOM 788 C CA . ARG A 1 99 ? -8.922 -4.652 0.961 1.00 81.06 99 ARG A CA 1
ATOM 789 C C . ARG A 1 99 ? -9.732 -5.790 0.328 1.00 81.06 99 ARG A C 1
ATOM 791 O O . ARG A 1 99 ? -9.630 -6.916 0.821 1.00 81.06 99 ARG A O 1
ATOM 798 N N . PRO A 1 100 ? -10.429 -5.546 -0.797 1.00 82.69 100 PRO A N 1
ATOM 799 C CA . PRO A 1 100 ? -11.128 -6.599 -1.536 1.00 82.69 100 PRO A CA 1
ATOM 800 C C . PRO A 1 100 ? -10.200 -7.748 -1.942 1.00 82.69 100 PRO A C 1
ATOM 802 O O . PRO A 1 100 ? -10.580 -8.913 -1.871 1.00 82.69 100 PRO A O 1
ATOM 805 N N . LEU A 1 101 ? -8.961 -7.411 -2.324 1.00 82.38 101 LEU A N 1
ATOM 806 C CA . LEU A 1 101 ? -7.911 -8.370 -2.645 1.00 82.38 101 LEU A CA 1
ATOM 807 C C . LEU A 1 101 ? -6.720 -8.209 -1.683 1.00 82.38 101 LEU A C 1
ATOM 809 O O . LEU A 1 101 ? -5.935 -7.265 -1.811 1.00 82.38 101 LEU A O 1
ATOM 813 N N . PRO A 1 102 ? -6.549 -9.122 -0.714 1.00 82.06 102 PRO A N 1
ATOM 814 C CA . PRO A 1 102 ? -5.444 -9.056 0.234 1.00 82.06 102 PRO A CA 1
ATOM 815 C C . PRO A 1 102 ? -4.086 -9.370 -0.424 1.00 82.06 102 PRO A C 1
ATOM 817 O O . PRO A 1 102 ? -3.829 -10.504 -0.829 1.00 82.06 102 PRO A O 1
ATOM 820 N N . SER A 1 103 ? -3.130 -8.437 -0.403 1.00 82.62 103 SER A N 1
ATOM 821 C CA . SER A 1 103 ? -1.761 -8.656 -0.912 1.00 82.62 103 SER A CA 1
ATOM 822 C C . SER A 1 103 ? -0.880 -9.467 0.048 1.00 82.62 103 SER A C 1
ATOM 824 O O . SER A 1 103 ? -0.767 -9.130 1.228 1.00 82.62 103 SER A O 1
ATOM 826 N N . THR A 1 104 ? -0.269 -10.563 -0.417 1.00 87.44 104 THR A N 1
ATOM 827 C CA . THR A 1 104 ? 0.613 -11.386 0.432 1.00 87.44 104 THR A CA 1
ATOM 828 C C . THR A 1 104 ? 1.842 -10.572 0.850 1.00 87.44 104 THR A C 1
ATOM 830 O O . THR A 1 104 ? 2.631 -10.195 -0.025 1.00 87.44 104 THR A O 1
ATOM 833 N N . PRO A 1 105 ? 2.020 -10.284 2.154 1.00 87.69 105 PRO A N 1
ATOM 834 C CA . PRO A 1 105 ? 3.140 -9.479 2.607 1.00 87.69 105 PRO A CA 1
ATOM 835 C C . PRO A 1 105 ? 4.460 -10.230 2.420 1.00 87.69 105 PRO A C 1
ATOM 837 O O . PRO A 1 105 ? 4.505 -11.461 2.345 1.00 87.69 105 PRO A O 1
ATOM 840 N N . ARG A 1 106 ? 5.547 -9.467 2.327 1.00 92.62 106 ARG A N 1
ATOM 841 C CA . ARG A 1 106 ? 6.913 -9.987 2.232 1.00 92.62 106 ARG A CA 1
ATOM 842 C C . ARG A 1 106 ? 7.811 -9.256 3.211 1.00 92.62 106 ARG A C 1
ATOM 844 O O . ARG A 1 106 ? 7.579 -8.081 3.490 1.00 92.62 106 ARG A O 1
ATOM 851 N N . VAL A 1 107 ? 8.845 -9.936 3.690 1.00 93.75 107 VAL A N 1
ATOM 852 C CA . VAL A 1 107 ? 9.895 -9.313 4.503 1.00 93.75 107 VAL A CA 1
ATOM 853 C C . VAL A 1 107 ? 10.622 -8.266 3.657 1.00 93.75 107 VAL A C 1
ATOM 855 O O . VAL A 1 107 ? 10.942 -8.523 2.499 1.00 93.75 107 VAL A O 1
ATOM 858 N N . PHE A 1 108 ? 10.888 -7.084 4.208 1.00 93.12 108 PHE A N 1
ATOM 859 C CA . PHE A 1 108 ? 11.722 -6.077 3.548 1.00 93.12 108 PHE A CA 1
ATOM 860 C C . PHE A 1 108 ? 13.152 -6.183 4.068 1.00 93.12 108 PHE A C 1
ATOM 862 O O . PHE A 1 108 ? 13.418 -5.950 5.250 1.00 93.12 108 PHE A O 1
ATOM 869 N N . ASN A 1 109 ? 14.087 -6.523 3.183 1.00 91.75 109 ASN A N 1
ATOM 870 C CA . ASN A 1 109 ? 15.491 -6.659 3.550 1.00 91.75 109 ASN A CA 1
ATOM 871 C C . ASN A 1 109 ? 16.042 -5.288 3.951 1.00 91.75 109 ASN A C 1
ATOM 873 O O . ASN A 1 109 ? 16.004 -4.338 3.171 1.00 91.75 109 ASN A O 1
ATOM 877 N N . ARG A 1 110 ? 16.530 -5.178 5.195 1.00 93.44 110 ARG A N 1
ATOM 878 C CA . ARG A 1 110 ? 17.002 -3.910 5.788 1.00 93.44 110 ARG A CA 1
ATOM 879 C C . ARG A 1 110 ? 15.961 -2.778 5.713 1.00 93.44 110 ARG A C 1
ATOM 881 O O . ARG A 1 110 ? 16.326 -1.615 5.591 1.00 93.44 110 ARG A O 1
ATOM 888 N N . GLY A 1 111 ? 14.671 -3.123 5.745 1.00 88.31 111 GLY A N 1
ATOM 889 C CA . GLY A 1 111 ? 13.573 -2.157 5.677 1.00 88.31 111 GLY A CA 1
ATOM 890 C C . GLY A 1 111 ? 13.357 -1.514 4.305 1.00 88.31 111 GLY A C 1
ATOM 891 O O . GLY A 1 111 ? 12.468 -0.680 4.186 1.00 88.31 111 GLY A O 1
ATOM 892 N N . ASN A 1 112 ? 14.115 -1.892 3.268 1.00 82.94 112 ASN A N 1
ATOM 893 C CA . ASN A 1 112 ? 13.939 -1.348 1.925 1.00 82.94 112 ASN A CA 1
ATOM 894 C C . ASN A 1 112 ? 12.808 -2.098 1.183 1.00 82.94 112 ASN A C 1
ATOM 896 O O . ASN A 1 112 ? 12.968 -3.284 0.870 1.00 82.94 112 ASN A O 1
ATOM 900 N N . PRO A 1 113 ? 11.684 -1.432 0.847 1.00 80.81 113 PRO A N 1
ATOM 901 C CA . PRO A 1 113 ? 10.547 -2.069 0.176 1.00 80.81 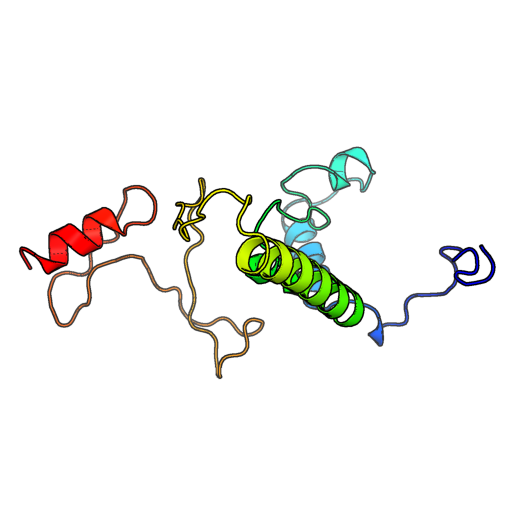113 PRO A CA 1
ATOM 902 C C . PRO A 1 113 ? 10.834 -2.556 -1.253 1.00 80.81 113 PRO A C 1
ATOM 904 O O . PRO A 1 113 ? 10.101 -3.403 -1.773 1.00 80.81 113 PRO A O 1
ATOM 907 N N . LEU A 1 114 ? 11.892 -2.037 -1.892 1.00 81.44 114 LEU A N 1
ATOM 908 C CA . LEU A 1 114 ? 12.346 -2.485 -3.214 1.00 81.44 114 LEU A CA 1
ATOM 909 C C . LEU A 1 114 ? 13.098 -3.820 -3.142 1.00 81.44 114 LEU A C 1
ATOM 911 O O . LEU A 1 114 ? 13.177 -4.540 -4.133 1.00 81.44 114 LEU A O 1
ATOM 915 N N . THR A 1 115 ? 13.606 -4.189 -1.966 1.00 85.50 115 THR A N 1
ATOM 916 C CA . THR A 1 115 ? 14.313 -5.454 -1.738 1.00 85.50 115 THR A CA 1
ATOM 917 C C . THR A 1 115 ? 13.456 -6.388 -0.892 1.00 85.50 115 THR A C 1
ATOM 919 O O . THR A 1 115 ? 13.603 -6.476 0.329 1.00 85.50 115 THR A O 1
ATOM 922 N N . LYS A 1 116 ? 12.531 -7.083 -1.555 1.00 88.75 116 LYS A N 1
ATOM 923 C CA . LYS A 1 116 ? 11.626 -8.048 -0.918 1.00 88.75 116 LYS A CA 1
ATOM 924 C C . LYS A 1 116 ? 12.342 -9.381 -0.689 1.00 88.75 116 LYS A C 1
ATOM 926 O O . LYS A 1 116 ? 13.008 -9.887 -1.585 1.00 88.75 116 LYS A O 1
ATOM 931 N N . GLY A 1 117 ? 12.170 -9.945 0.497 1.00 93.75 117 GLY A N 1
ATOM 932 C CA . GLY A 1 117 ? 12.568 -11.298 0.856 1.00 93.75 117 GLY A CA 1
ATOM 933 C C . GLY A 1 117 ? 11.384 -12.264 0.819 1.00 93.75 117 GLY A C 1
ATOM 934 O O . GLY A 1 117 ? 10.506 -12.196 -0.059 1.00 93.75 117 GLY A O 1
ATOM 935 N N . ASP A 1 118 ? 11.368 -13.161 1.799 1.00 94.44 118 ASP A N 1
ATOM 936 C CA . ASP A 1 118 ? 10.400 -14.246 1.880 1.00 94.44 118 ASP A CA 1
ATOM 937 C C . ASP A 1 118 ? 8.966 -13.742 2.031 1.00 94.44 118 ASP A C 1
ATOM 939 O O . ASP A 1 118 ? 8.690 -12.689 2.620 1.00 94.44 118 ASP A O 1
ATOM 943 N N . ALA A 1 119 ? 8.039 -14.513 1.461 1.00 93.06 119 ALA A N 1
ATOM 944 C CA . ALA A 1 119 ? 6.622 -14.311 1.695 1.00 93.06 119 ALA A CA 1
ATOM 945 C C . ALA A 1 119 ? 6.289 -14.609 3.155 1.00 93.06 119 ALA A C 1
ATOM 947 O O . ALA A 1 119 ? 6.818 -15.546 3.746 1.00 93.06 119 ALA A O 1
ATOM 948 N N . VAL A 1 120 ? 5.372 -13.822 3.704 1.00 91.50 120 VAL A N 1
ATOM 949 C CA . VAL A 1 120 ? 4.829 -14.012 5.044 1.00 91.50 120 VAL A CA 1
ATOM 950 C C . VAL A 1 120 ? 3.365 -14.415 4.869 1.00 91.50 120 VAL A C 1
ATOM 952 O O . VAL A 1 120 ? 2.505 -13.546 4.699 1.00 91.50 120 VAL A O 1
ATOM 955 N N . PRO A 1 121 ? 3.051 -15.725 4.817 1.00 91.19 121 PRO A N 1
ATOM 956 C CA . PRO A 1 121 ? 1.670 -16.177 4.758 1.00 91.19 121 PRO A CA 1
ATOM 957 C C . PRO A 1 121 ? 0.901 -15.647 5.967 1.00 91.19 121 PRO A C 1
ATOM 959 O O . PRO A 1 121 ? 1.430 -15.581 7.076 1.00 91.19 121 PRO A O 1
ATOM 962 N N . ARG A 1 122 ? -0.363 -15.277 5.762 1.00 92.62 122 ARG A N 1
ATOM 963 C CA . ARG A 1 122 ? -1.243 -14.884 6.865 1.00 92.62 122 ARG A CA 1
ATOM 964 C C . ARG A 1 122 ? -1.641 -16.150 7.595 1.00 92.62 122 ARG A C 1
ATOM 966 O O . ARG A 1 122 ? -2.479 -16.882 7.097 1.00 92.62 122 ARG A O 1
ATOM 973 N N . GLN A 1 123 ? -0.993 -16.439 8.706 1.00 93.31 123 GLN A N 1
ATOM 974 C CA . GLN A 1 123 ? -1.225 -17.641 9.496 1.00 93.31 123 GLN A CA 1
ATOM 975 C C . GLN A 1 123 ? -0.849 -17.378 10.946 1.00 93.31 123 GLN A C 1
ATOM 977 O O . GLN A 1 123 ? -0.246 -16.348 11.259 1.00 93.31 123 GLN A O 1
ATOM 982 N N . PHE A 1 124 ? -1.197 -18.311 11.827 1.00 93.81 124 PHE A N 1
ATOM 983 C CA . PHE A 1 124 ? -0.843 -18.197 13.232 1.00 93.81 124 PHE A CA 1
ATOM 984 C C . PHE A 1 124 ? 0.670 -18.310 13.458 1.00 93.81 124 PHE A C 1
ATOM 986 O O . PHE A 1 124 ? 1.422 -18.834 12.625 1.00 93.81 124 PHE A O 1
ATOM 993 N N . LEU A 1 125 ? 1.130 -17.778 14.588 1.00 90.44 125 LEU A N 1
ATOM 994 C CA . LEU A 1 125 ? 2.540 -17.814 14.953 1.00 90.44 125 LEU A CA 1
ATOM 995 C C . LEU A 1 125 ? 2.936 -19.255 15.284 1.00 90.44 125 LEU A C 1
ATOM 997 O O . LEU A 1 125 ? 2.298 -19.893 16.116 1.00 90.44 125 LEU A O 1
ATOM 1001 N N . SER A 1 126 ? 4.023 -19.744 14.680 1.00 91.50 126 SER A N 1
ATOM 1002 C CA . SER A 1 126 ? 4.529 -21.109 14.910 1.00 91.50 126 SER A CA 1
ATOM 1003 C C . SER A 1 126 ? 4.820 -21.400 16.377 1.00 91.50 126 SER A C 1
ATOM 1005 O O . SER A 1 126 ? 4.728 -22.545 16.801 1.00 91.50 126 SER A O 1
ATOM 1007 N N . LEU A 1 127 ? 5.175 -20.367 17.143 1.00 91.69 127 LEU A N 1
ATOM 1008 C CA . LEU A 1 127 ? 5.452 -20.483 18.570 1.00 91.69 127 LEU A CA 1
ATOM 1009 C C . LEU A 1 127 ? 4.208 -20.866 19.386 1.00 91.69 127 LEU A C 1
ATOM 1011 O O . LEU A 1 127 ? 4.350 -21.451 20.454 1.00 91.69 127 LEU A O 1
ATOM 1015 N N . PHE A 1 128 ? 3.013 -20.533 18.895 1.00 88.94 128 PHE A N 1
ATOM 1016 C CA . PHE A 1 128 ? 1.762 -20.685 19.636 1.00 88.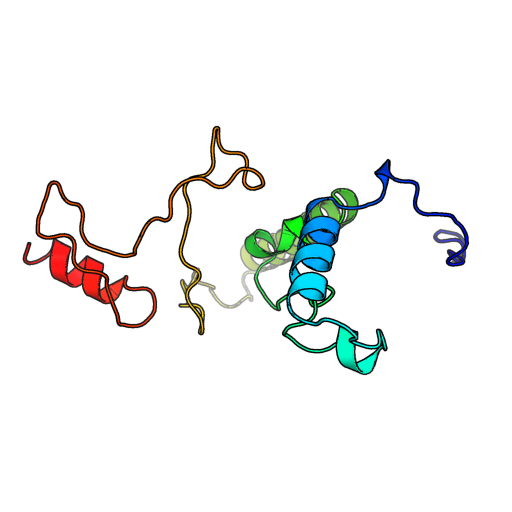94 128 PHE A CA 1
ATOM 1017 C C . PHE A 1 128 ? 0.805 -21.704 19.014 1.00 88.94 128 PHE A C 1
ATOM 1019 O O . PHE A 1 128 ? -0.218 -21.992 19.616 1.00 88.94 128 PHE A O 1
ATOM 1026 N N . GLY A 1 129 ? 1.112 -22.274 17.844 1.00 85.81 129 GLY A N 1
ATOM 1027 C CA . GLY A 1 129 ? 0.242 -23.273 17.233 1.00 85.81 129 GLY A CA 1
ATOM 1028 C C . GLY A 1 129 ? 0.623 -23.661 15.802 1.00 85.81 129 GLY A C 1
ATOM 1029 O O . GLY A 1 129 ? 1.659 -23.239 15.275 1.00 85.81 129 GLY A O 1
ATOM 1030 N N . PRO A 1 130 ? -0.208 -24.490 15.146 1.00 87.56 130 PRO A N 1
ATOM 1031 C CA . PRO A 1 130 ? 0.051 -24.959 13.793 1.00 87.56 130 PRO A CA 1
ATOM 1032 C C . PRO A 1 130 ? -0.043 -23.817 12.775 1.00 87.56 130 PRO A C 1
ATOM 1034 O O . PRO A 1 130 ? -1.002 -23.048 12.738 1.00 87.56 130 PRO A O 1
ATOM 1037 N N . GLN A 1 131 ? 0.932 -23.760 11.873 1.00 90.50 131 GLN A N 1
ATOM 1038 C CA . GLN A 1 131 ? 0.969 -22.774 10.798 1.00 90.50 131 GLN A CA 1
ATOM 1039 C C . GLN A 1 131 ? 0.061 -23.184 9.636 1.00 90.50 131 GLN A C 1
ATOM 1041 O O . GLN A 1 131 ? 0.497 -23.816 8.674 1.00 90.50 131 GLN A O 1
ATOM 1046 N N . LYS A 1 132 ? -1.223 -22.836 9.742 1.00 90.75 132 LYS A N 1
ATOM 1047 C CA . LYS A 1 132 ? -2.204 -22.975 8.659 1.00 90.75 132 LYS A CA 1
ATOM 1048 C C . LYS A 1 132 ? -2.565 -21.594 8.101 1.00 90.75 132 LYS A C 1
ATOM 1050 O O . LYS A 1 132 ? -2.981 -20.740 8.886 1.00 90.75 132 LYS A O 1
ATOM 1055 N N . PRO A 1 133 ? -2.436 -21.366 6.781 1.00 92.38 133 PRO A N 1
ATOM 1056 C CA . PRO A 1 133 ? -2.876 -20.125 6.157 1.00 92.38 133 PRO A CA 1
ATOM 1057 C C . PRO A 1 133 ? -4.354 -19.822 6.416 1.00 92.38 133 PRO A C 1
ATOM 1059 O O . PRO A 1 133 ? -5.220 -20.671 6.221 1.00 92.38 133 PRO A O 1
ATOM 1062 N N . PHE A 1 134 ? -4.619 -18.588 6.822 1.00 93.31 134 PHE A N 1
ATOM 1063 C CA . PHE A 1 134 ? -5.934 -17.974 6.915 1.00 93.31 134 PHE A CA 1
ATOM 1064 C C . PHE A 1 134 ? -6.521 -17.761 5.519 1.00 93.31 134 PHE A C 1
ATOM 1066 O O . PHE A 1 134 ? -5.802 -17.429 4.569 1.00 93.31 134 PHE A O 1
ATOM 1073 N N . THR A 1 135 ? -7.831 -17.954 5.395 1.00 91.69 135 THR A N 1
ATOM 1074 C CA . THR A 1 135 ? -8.523 -18.036 4.095 1.00 91.69 135 THR A CA 1
ATOM 1075 C C . THR A 1 135 ? -9.661 -17.032 3.934 1.00 91.69 135 THR A C 1
ATOM 1077 O O . THR A 1 135 ? -10.162 -16.856 2.823 1.00 91.69 135 THR A O 1
ATOM 1080 N N . LYS A 1 136 ? -10.073 -16.348 5.007 1.00 89.50 136 LYS A N 1
ATOM 1081 C CA . LYS A 1 136 ? -11.224 -15.440 5.025 1.00 89.50 136 LYS A CA 1
ATOM 1082 C C . LYS A 1 136 ? -10.783 -13.984 5.132 1.00 89.50 136 LYS A C 1
ATOM 1084 O O . LYS A 1 136 ? -10.197 -13.562 6.130 1.00 89.50 136 LYS A O 1
ATOM 1089 N N . GLY A 1 137 ? -11.142 -13.188 4.124 1.00 89.06 137 GLY A N 1
ATOM 1090 C CA . GLY A 1 137 ? -10.850 -11.751 4.095 1.00 89.06 137 GLY A CA 1
ATOM 1091 C C . GLY A 1 137 ? -9.362 -11.477 4.313 1.00 89.06 137 GLY A C 1
ATOM 1092 O O . GLY A 1 137 ? -8.506 -12.149 3.736 1.00 89.06 137 GLY A O 1
ATOM 1093 N N . SER A 1 138 ? -9.026 -10.524 5.186 1.00 90.12 138 SER A N 1
ATOM 1094 C CA . SER A 1 138 ? -7.625 -10.251 5.522 1.00 90.12 138 SER A CA 1
ATOM 1095 C C . SER A 1 138 ? -6.974 -11.280 6.464 1.00 90.12 138 SER A C 1
ATOM 1097 O O . SER A 1 138 ? -5.822 -11.077 6.850 1.00 90.12 138 SER A O 1
ATOM 1099 N N . GLY A 1 139 ? -7.697 -12.297 6.939 1.00 92.25 139 GLY A N 1
ATOM 1100 C CA . GLY A 1 139 ? -7.252 -13.221 7.989 1.00 92.25 139 GLY A CA 1
ATOM 1101 C C . GLY A 1 139 ? -7.245 -12.640 9.409 1.00 92.25 139 GLY A C 1
ATOM 1102 O O . GLY A 1 139 ? -6.869 -13.334 10.347 1.00 92.25 139 GLY A O 1
ATOM 1103 N N . ARG A 1 140 ? -7.667 -11.380 9.613 1.00 92.44 140 ARG A N 1
ATOM 1104 C CA . ARG A 1 140 ? -7.677 -10.746 10.948 1.00 92.44 140 ARG A CA 1
ATOM 1105 C C . ARG A 1 140 ? -8.690 -11.382 11.898 1.00 92.44 140 ARG A C 1
ATOM 1107 O O . ARG A 1 140 ? -8.391 -11.533 13.076 1.00 92.44 140 ARG A O 1
ATOM 1114 N N . LEU A 1 141 ? -9.860 -11.767 11.387 1.00 92.25 141 LEU A N 1
ATOM 1115 C CA . LEU A 1 141 ? -10.865 -12.481 12.178 1.00 92.25 141 LEU A CA 1
ATOM 1116 C C . LEU A 1 141 ? -10.348 -13.856 12.616 1.00 92.25 141 LEU A C 1
ATOM 1118 O O . LEU A 1 141 ? -10.452 -14.199 13.787 1.00 92.25 141 LEU A O 1
ATOM 1122 N N . GLU A 1 142 ? -9.758 -14.613 11.689 1.00 93.88 142 GLU A N 1
ATOM 1123 C CA . GLU A 1 142 ? -9.177 -15.928 11.984 1.00 93.88 142 GLU A CA 1
ATOM 1124 C C . GLU A 1 142 ? -8.014 -15.810 12.981 1.00 93.88 142 GLU A C 1
ATOM 1126 O O . GLU A 1 142 ? -7.930 -16.602 13.915 1.00 93.88 142 GLU A O 1
ATOM 1131 N N . LEU A 1 143 ? -7.172 -14.776 12.853 1.00 93.12 143 LEU A N 1
ATOM 1132 C CA . LEU A 1 143 ? -6.133 -14.478 13.839 1.00 93.12 143 LEU A CA 1
ATOM 1133 C C . LEU A 1 143 ? -6.726 -14.193 15.223 1.00 93.12 143 LEU A C 1
ATOM 1135 O O . LEU A 1 143 ? -6.240 -14.734 16.207 1.00 93.12 143 LEU A O 1
ATOM 1139 N N . ALA A 1 144 ? -7.768 -13.363 15.310 1.00 93.62 144 ALA A N 1
ATOM 1140 C CA . ALA A 1 144 ? -8.410 -13.051 16.585 1.00 93.62 144 ALA A CA 1
ATOM 1141 C C . ALA A 1 144 ? -8.990 -14.309 17.250 1.00 93.62 144 ALA A C 1
ATOM 1143 O O . ALA A 1 144 ? -8.820 -14.493 18.451 1.00 93.62 144 ALA A O 1
ATOM 1144 N N . GLN A 1 145 ? -9.609 -15.194 16.464 1.00 93.25 145 GLN A N 1
ATOM 1145 C CA . GLN A 1 145 ? -10.126 -16.482 16.934 1.00 93.25 145 GLN A CA 1
ATOM 1146 C C . GLN A 1 145 ? -9.006 -17.395 17.452 1.00 93.25 145 GLN A C 1
ATOM 1148 O O . GLN A 1 145 ? -9.136 -17.947 18.537 1.00 93.25 145 GLN A O 1
ATOM 1153 N N . ALA A 1 146 ? -7.883 -17.481 16.733 1.00 91.88 146 ALA A N 1
ATOM 1154 C CA . ALA A 1 146 ? -6.721 -18.258 17.167 1.00 91.88 146 ALA A CA 1
ATOM 1155 C C . ALA A 1 146 ? -6.018 -17.669 18.407 1.00 91.88 146 ALA A C 1
ATOM 1157 O O . ALA A 1 146 ? -5.330 -18.386 19.115 1.00 91.88 146 ALA A O 1
ATOM 1158 N N . ILE A 1 147 ? -6.160 -16.367 18.688 1.00 91.88 147 ILE A N 1
ATOM 1159 C CA . ILE A 1 147 ? -5.602 -15.755 19.907 1.00 91.88 147 ILE A CA 1
ATOM 1160 C C . ILE A 1 147 ? -6.449 -16.087 21.142 1.00 91.88 147 ILE A C 1
ATOM 1162 O O . ILE A 1 147 ? -5.888 -16.285 22.218 1.00 91.88 147 ILE A O 1
ATOM 1166 N N . ILE A 1 148 ? -7.782 -16.094 21.017 1.00 93.50 148 ILE A N 1
ATOM 1167 C CA . ILE A 1 148 ? -8.682 -16.315 22.164 1.00 93.50 148 ILE A CA 1
ATOM 1168 C C . ILE A 1 148 ? -8.824 -17.794 22.548 1.00 93.50 148 ILE A C 1
ATOM 1170 O O . ILE A 1 148 ? -9.186 -18.074 23.687 1.00 93.50 148 ILE A O 1
ATOM 1174 N N . ASP A 1 149 ? -8.548 -18.706 21.614 1.00 85.19 149 ASP A N 1
ATOM 1175 C CA . ASP A 1 149 ? -8.581 -20.161 21.808 1.00 85.19 149 ASP A CA 1
ATOM 1176 C C . ASP A 1 149 ? -7.423 -20.817 21.019 1.00 85.19 149 ASP A C 1
ATOM 1178 O O . ASP A 1 149 ? -7.643 -21.335 19.919 1.00 85.19 149 ASP A O 1
ATOM 1182 N N . PRO A 1 150 ? -6.173 -20.661 21.504 1.00 69.56 150 PRO A N 1
ATOM 1183 C CA . PRO A 1 150 ? -4.957 -21.074 20.795 1.00 69.56 150 PRO A CA 1
ATOM 1184 C C . PRO A 1 150 ? -4.710 -22.588 20.766 1.00 69.56 150 PRO A C 1
ATOM 1186 O O . PRO A 1 150 ? -4.906 -23.258 21.806 1.00 69.56 150 PRO A O 1
#